Protein AF-A0A955VKT8-F1 (afdb_monomer_lite)

pLDDT: mean 94.18, std 4.91, range [62.75, 98.06]

Structure (mmCIF, N/CA/C/O backbone):
data_AF-A0A955VKT8-F1
#
_entry.id   AF-A0A955VKT8-F1
#
loop_
_atom_site.group_PDB
_atom_site.id
_atom_site.type_symbol
_atom_site.label_atom_id
_atom_site.label_alt_id
_atom_site.label_comp_id
_atom_site.label_asym_id
_atom_site.label_entity_id
_atom_site.label_seq_id
_atom_site.pdbx_PDB_ins_code
_atom_site.Cartn_x
_atom_site.Cartn_y
_atom_site.Cartn_z
_atom_site.occupancy
_atom_site.B_iso_or_equiv
_atom_site.auth_seq_id
_atom_site.auth_comp_id
_atom_site.auth_asym_id
_atom_site.auth_atom_id
_atom_site.pdbx_PDB_model_num
ATOM 1 N N . GLU A 1 1 ? -23.696 0.365 1.867 1.00 62.75 1 GLU A N 1
ATOM 2 C CA . GLU A 1 1 ? -22.887 0.212 3.092 1.00 62.75 1 GLU A CA 1
ATOM 3 C C . GLU A 1 1 ? -21.758 -0.771 2.818 1.00 62.75 1 GLU A C 1
ATOM 5 O O . GLU A 1 1 ? -21.999 -1.824 2.229 1.00 62.75 1 GLU A O 1
ATOM 10 N N . GLY A 1 2 ? -20.528 -0.393 3.152 1.00 91.00 2 GLY A N 1
ATOM 11 C CA . GLY A 1 2 ? -19.311 -1.157 2.890 1.00 91.00 2 GLY A CA 1
ATOM 12 C C . GLY A 1 2 ? -18.103 -0.470 3.526 1.00 91.00 2 GLY A C 1
ATOM 13 O O . GLY A 1 2 ? -18.234 0.619 4.077 1.00 91.00 2 GLY A O 1
ATOM 14 N N . CYS A 1 3 ? -16.939 -1.109 3.454 1.00 95.94 3 CYS A N 1
ATOM 15 C CA . CYS A 1 3 ? -15.676 -0.543 3.923 1.00 95.94 3 CYS A CA 1
ATOM 16 C C . CYS A 1 3 ? -14.717 -0.412 2.739 1.00 95.94 3 CYS A C 1
ATOM 18 O O . CYS A 1 3 ? -14.615 -1.347 1.935 1.00 95.94 3 CYS A O 1
ATOM 20 N N . HIS A 1 4 ? -14.009 0.709 2.656 1.00 97.69 4 HIS A N 1
ATOM 21 C CA . HIS A 1 4 ? -12.995 0.970 1.643 1.00 97.69 4 HIS A CA 1
ATOM 22 C C . HIS A 1 4 ? -11.628 1.129 2.305 1.00 97.69 4 HIS A C 1
ATOM 24 O O . HIS A 1 4 ? -11.491 1.911 3.242 1.00 97.69 4 HIS A O 1
ATOM 30 N N . ALA A 1 5 ? -10.623 0.399 1.823 1.00 97.56 5 ALA A N 1
ATOM 31 C CA . ALA A 1 5 ? -9.253 0.541 2.305 1.00 97.56 5 ALA A CA 1
ATOM 32 C C . ALA A 1 5 ? -8.456 1.478 1.390 1.00 97.56 5 ALA A C 1
ATOM 34 O O . ALA A 1 5 ? -8.378 1.248 0.182 1.00 97.56 5 ALA A O 1
ATOM 35 N N . GLU A 1 6 ? -7.821 2.497 1.959 1.00 97.31 6 GLU A N 1
ATOM 36 C CA . GLU A 1 6 ? -6.821 3.303 1.259 1.00 97.31 6 GLU A CA 1
ATOM 37 C C . GLU A 1 6 ? -5.418 2.883 1.703 1.00 97.31 6 GLU A C 1
ATOM 39 O O . GLU A 1 6 ? -5.120 2.893 2.895 1.00 97.31 6 GLU A O 1
ATOM 44 N N . VAL A 1 7 ? -4.547 2.543 0.749 1.00 96.50 7 VAL A N 1
ATOM 45 C CA . VAL A 1 7 ? -3.137 2.191 0.988 1.00 96.50 7 VAL A CA 1
ATOM 46 C C . VAL A 1 7 ? -2.241 3.174 0.239 1.00 96.50 7 VAL A C 1
ATOM 48 O O . VAL A 1 7 ? -2.426 3.401 -0.955 1.00 96.50 7 VAL A O 1
ATOM 51 N N . ASP A 1 8 ? -1.254 3.752 0.920 1.00 96.44 8 ASP A N 1
ATOM 52 C CA . ASP A 1 8 ? -0.304 4.714 0.361 1.00 96.44 8 ASP A CA 1
ATOM 53 C C . ASP A 1 8 ? 1.129 4.173 0.425 1.00 96.44 8 ASP A C 1
ATOM 55 O O . ASP A 1 8 ? 1.787 4.203 1.469 1.00 96.44 8 ASP A O 1
ATOM 59 N N . LEU A 1 9 ? 1.637 3.711 -0.719 1.00 94.69 9 LEU A N 1
ATOM 60 C CA . LEU A 1 9 ? 2.966 3.104 -0.820 1.00 94.69 9 LEU A CA 1
ATOM 61 C C . LEU A 1 9 ? 4.109 4.097 -0.569 1.00 94.69 9 LEU A C 1
ATOM 63 O O . LEU A 1 9 ? 5.212 3.669 -0.230 1.00 94.69 9 LEU A O 1
ATOM 67 N N . ARG A 1 10 ? 3.856 5.415 -0.626 1.00 94.38 10 ARG A N 1
ATOM 68 C CA . ARG A 1 10 ? 4.853 6.455 -0.288 1.00 94.38 10 ARG A CA 1
ATOM 69 C C . ARG A 1 10 ? 5.241 6.441 1.192 1.00 94.38 10 ARG A C 1
ATOM 71 O O . ARG A 1 10 ? 6.223 7.070 1.571 1.00 94.38 10 ARG A O 1
ATOM 78 N N . ARG A 1 11 ? 4.475 5.733 2.029 1.00 93.38 11 ARG A N 1
ATOM 79 C CA . ARG A 1 11 ? 4.750 5.526 3.460 1.00 93.38 11 ARG A CA 1
ATOM 80 C C . ARG A 1 11 ? 5.681 4.341 3.726 1.00 93.38 11 ARG A C 1
ATOM 82 O O . ARG A 1 11 ? 5.945 4.020 4.879 1.00 93.38 11 ARG A O 1
ATOM 89 N N . THR A 1 12 ? 6.151 3.680 2.672 1.00 88.81 12 THR A N 1
ATOM 90 C CA . THR A 1 12 ? 6.972 2.470 2.744 1.00 88.81 12 THR A CA 1
ATOM 91 C C . THR A 1 12 ? 8.261 2.667 1.959 1.00 88.81 12 THR A C 1
ATOM 93 O O . THR A 1 12 ? 8.342 3.521 1.075 1.00 88.81 12 THR A O 1
ATOM 96 N N . THR A 1 13 ? 9.269 1.849 2.251 1.00 87.00 13 THR A N 1
ATOM 97 C CA . THR A 1 13 ? 10.486 1.799 1.441 1.00 87.00 13 THR A CA 1
ATOM 98 C C . THR A 1 13 ? 10.328 0.726 0.375 1.00 87.00 13 THR A C 1
ATOM 100 O O . THR A 1 13 ? 10.384 -0.464 0.679 1.00 87.00 13 THR A O 1
ATOM 103 N N . ALA A 1 14 ? 10.155 1.144 -0.877 1.00 85.44 14 ALA A N 1
ATOM 104 C CA . ALA A 1 14 ? 10.052 0.244 -2.018 1.00 85.44 14 ALA A CA 1
ATOM 105 C C . ALA A 1 14 ? 11.362 -0.539 -2.249 1.00 85.44 14 ALA A C 1
ATOM 107 O O . ALA A 1 14 ? 12.412 0.070 -2.480 1.00 85.44 14 ALA A O 1
ATOM 108 N N . PRO A 1 15 ? 11.335 -1.884 -2.253 1.00 91.75 15 PRO A N 1
ATOM 109 C CA . PRO A 1 15 ? 12.496 -2.668 -2.656 1.00 91.75 15 PRO A CA 1
ATOM 110 C C . PRO A 1 15 ? 12.895 -2.400 -4.116 1.00 91.75 15 PRO A C 1
ATOM 112 O O . PRO A 1 15 ? 12.050 -2.399 -5.012 1.00 91.75 15 PRO A O 1
ATOM 115 N N . ALA A 1 16 ? 14.200 -2.266 -4.385 1.00 93.81 16 ALA A N 1
ATOM 116 C CA . ALA A 1 16 ? 14.733 -1.896 -5.707 1.00 93.81 16 ALA A CA 1
ATOM 117 C C . ALA A 1 16 ? 14.349 -2.855 -6.856 1.00 93.81 16 ALA A C 1
ATOM 119 O O . ALA A 1 16 ? 14.420 -2.492 -8.033 1.00 93.81 16 ALA A O 1
ATOM 120 N N . VAL A 1 17 ? 13.928 -4.084 -6.536 1.00 95.69 17 VAL A N 1
ATOM 121 C CA . VAL A 1 17 ? 13.438 -5.055 -7.524 1.00 95.69 17 VAL A CA 1
ATOM 122 C C . VAL A 1 17 ? 12.175 -4.568 -8.244 1.00 95.69 17 VAL A C 1
ATOM 124 O O . VAL A 1 17 ? 12.019 -4.850 -9.429 1.00 95.69 17 VAL A O 1
ATOM 127 N N . PHE A 1 18 ? 11.307 -3.785 -7.595 1.00 95.31 18 PHE A N 1
ATOM 128 C CA . PHE A 1 18 ? 10.087 -3.276 -8.235 1.00 95.31 18 PHE A CA 1
ATOM 129 C C . PHE A 1 18 ? 10.398 -2.207 -9.283 1.00 95.31 18 PHE A C 1
ATOM 131 O O . PHE A 1 18 ? 9.876 -2.276 -10.393 1.00 95.31 18 PHE A O 1
ATOM 138 N N . SER A 1 19 ? 11.359 -1.323 -9.006 1.00 95.19 19 SER A N 1
ATOM 139 C CA . SER A 1 19 ? 11.927 -0.417 -10.010 1.00 95.19 19 SER A CA 1
ATOM 140 C C . SER A 1 19 ? 12.568 -1.146 -11.187 1.00 95.19 19 SER A C 1
ATOM 142 O O . SER A 1 19 ? 12.483 -0.727 -12.344 1.00 95.19 19 SER A O 1
ATOM 144 N N . TRP A 1 20 ? 13.233 -2.274 -10.929 1.00 96.12 20 TRP A N 1
ATOM 145 C CA . TRP A 1 20 ? 13.750 -3.118 -12.004 1.00 96.12 20 TRP A CA 1
ATOM 146 C C . TRP A 1 20 ? 12.613 -3.706 -12.854 1.00 96.12 20 TRP A C 1
ATOM 148 O O . TRP A 1 20 ? 12.670 -3.588 -14.077 1.00 96.12 20 TRP A O 1
ATOM 158 N N . LEU A 1 21 ? 11.555 -4.248 -12.241 1.00 96.25 21 LEU A N 1
ATOM 159 C CA . LEU A 1 21 ? 10.386 -4.786 -12.953 1.00 96.25 21 LEU A CA 1
ATOM 160 C C . LEU A 1 21 ? 9.687 -3.719 -13.809 1.00 96.25 21 LEU A C 1
ATOM 162 O O . LEU A 1 21 ? 9.374 -3.973 -14.973 1.00 96.25 21 LEU A O 1
ATOM 166 N N . ARG A 1 22 ? 9.509 -2.506 -13.273 1.00 95.81 22 ARG A N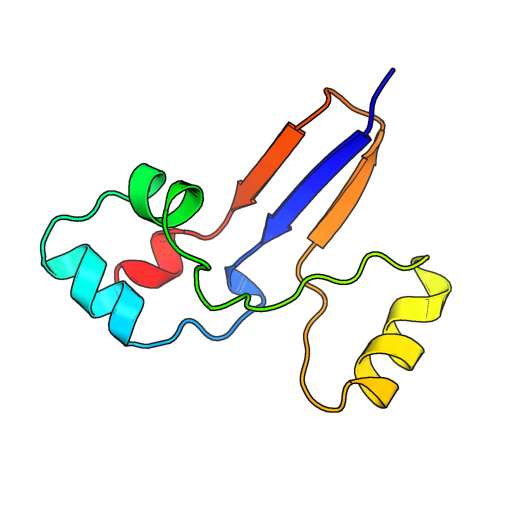 1
ATOM 167 C CA . ARG A 1 22 ? 8.947 -1.360 -14.007 1.00 95.81 22 ARG A CA 1
ATOM 168 C C . ARG A 1 22 ? 9.747 -1.026 -15.258 1.00 95.81 22 ARG A C 1
ATOM 170 O O . ARG A 1 22 ? 9.175 -0.917 -16.342 1.00 95.81 22 ARG A O 1
ATOM 177 N N . ARG A 1 23 ? 11.077 -0.963 -15.145 1.00 96.06 23 ARG A N 1
ATOM 178 C CA . ARG A 1 23 ? 11.973 -0.732 -16.292 1.00 96.06 23 ARG A CA 1
ATOM 179 C C . ARG A 1 23 ? 11.916 -1.838 -17.352 1.00 96.06 23 ARG A C 1
ATOM 181 O O . ARG A 1 23 ? 12.258 -1.575 -18.499 1.00 96.06 23 ARG A O 1
ATOM 188 N N . HIS A 1 24 ? 11.457 -3.039 -16.996 1.00 96.56 24 HIS A N 1
ATOM 189 C CA . HIS A 1 24 ? 11.274 -4.166 -17.921 1.00 96.56 24 HIS A CA 1
ATOM 190 C C . HIS A 1 24 ? 9.842 -4.279 -18.469 1.00 96.56 24 HIS A C 1
ATOM 192 O O . HIS A 1 24 ? 9.493 -5.283 -19.085 1.00 96.56 24 HIS A O 1
ATOM 198 N N . GLY A 1 25 ? 9.024 -3.235 -18.300 1.00 96.00 25 GLY A N 1
ATOM 199 C CA . GLY A 1 25 ? 7.739 -3.094 -18.984 1.00 96.00 25 GLY A CA 1
ATOM 200 C C . GLY A 1 25 ? 6.522 -3.556 -18.187 1.00 96.00 25 GLY A C 1
ATOM 201 O O . GLY A 1 25 ? 5.423 -3.579 -18.738 1.00 96.00 25 GLY A O 1
ATOM 202 N N . VAL A 1 26 ? 6.670 -3.893 -16.903 1.00 96.94 26 VAL A N 1
ATOM 203 C CA . VAL A 1 26 ? 5.504 -4.199 -16.063 1.00 96.94 26 VAL A CA 1
ATOM 204 C C . VAL A 1 26 ? 4.742 -2.908 -15.754 1.00 96.94 26 VAL A C 1
ATOM 206 O O . VAL A 1 26 ? 5.356 -1.935 -15.326 1.00 96.94 26 VAL A O 1
ATOM 209 N N . SER A 1 27 ? 3.421 -2.869 -15.969 1.00 96.25 27 SER A N 1
ATOM 210 C CA . SER A 1 27 ? 2.578 -1.684 -15.725 1.00 96.25 27 SER A CA 1
ATOM 211 C C . SER A 1 27 ? 2.341 -1.426 -14.223 1.00 96.25 27 SER A C 1
ATOM 213 O O . SER A 1 27 ? 2.545 -2.318 -13.403 1.00 96.25 27 SER A O 1
ATOM 215 N N . LEU A 1 28 ? 1.906 -0.215 -13.840 1.00 94.25 28 LEU A N 1
ATOM 216 C CA . LEU A 1 28 ? 1.554 0.088 -12.440 1.00 94.25 28 LEU A CA 1
ATOM 217 C C . LEU A 1 28 ? 0.334 -0.729 -11.988 1.00 94.25 28 LEU A C 1
ATOM 219 O O . LEU A 1 28 ? 0.307 -1.233 -10.870 1.00 94.25 28 LEU A O 1
ATOM 223 N N . ASP A 1 29 ? -0.633 -0.919 -12.886 1.00 93.75 29 ASP A N 1
ATOM 224 C CA . ASP A 1 29 ? -1.792 -1.784 -12.656 1.00 93.75 29 ASP A CA 1
ATOM 225 C C . ASP A 1 29 ? -1.374 -3.228 -12.359 1.00 93.75 29 ASP A C 1
ATOM 227 O O . ASP A 1 29 ? -1.908 -3.857 -11.448 1.00 93.75 29 ASP A O 1
ATOM 231 N N . GLU A 1 30 ? -0.410 -3.753 -13.118 1.00 95.38 30 GLU A N 1
ATOM 232 C CA . GLU A 1 30 ? 0.105 -5.108 -12.924 1.00 95.38 30 GLU A CA 1
ATOM 233 C C . GLU A 1 30 ? 0.944 -5.208 -11.643 1.00 95.38 30 GLU A C 1
ATOM 235 O O . GLU A 1 30 ? 0.841 -6.200 -10.924 1.00 95.38 30 GLU A O 1
ATOM 240 N N . MET A 1 31 ? 1.712 -4.164 -11.298 1.00 95.00 31 MET A N 1
ATOM 241 C CA . MET A 1 31 ? 2.384 -4.072 -9.994 1.00 95.00 31 MET A CA 1
ATOM 242 C C . MET A 1 31 ? 1.391 -4.256 -8.850 1.00 95.00 31 MET A C 1
ATOM 244 O O . MET A 1 31 ? 1.580 -5.152 -8.033 1.00 95.00 31 MET A O 1
ATOM 248 N N . ALA A 1 32 ? 0.311 -3.475 -8.840 1.00 92.44 32 ALA A N 1
ATOM 249 C CA . ALA A 1 32 ? -0.671 -3.494 -7.760 1.00 92.44 32 ALA A CA 1
AT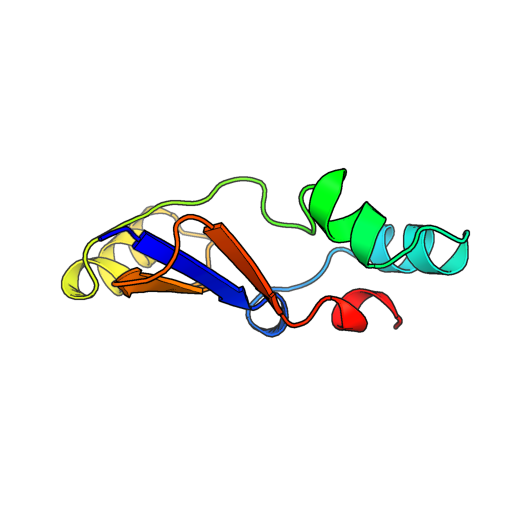OM 250 C C . ALA A 1 32 ? -1.478 -4.802 -7.667 1.00 92.44 32 ALA A C 1
ATOM 252 O O . ALA A 1 32 ? -1.944 -5.152 -6.586 1.00 92.44 32 ALA A O 1
ATOM 253 N N . ARG A 1 33 ? -1.689 -5.508 -8.788 1.00 93.19 33 ARG A N 1
ATOM 254 C CA . ARG A 1 33 ? -2.525 -6.724 -8.826 1.00 93.19 33 ARG A CA 1
ATOM 255 C C . ARG A 1 33 ? -1.748 -8.022 -8.626 1.00 93.19 33 ARG A C 1
ATOM 257 O O . ARG A 1 33 ? -2.328 -8.983 -8.125 1.00 93.19 33 ARG A O 1
ATOM 264 N N . THR A 1 34 ? -0.477 -8.063 -9.022 1.00 94.00 34 THR A N 1
ATOM 265 C CA . THR A 1 34 ? 0.296 -9.315 -9.104 1.00 94.00 34 THR A CA 1
ATOM 266 C C . THR A 1 34 ? 1.419 -9.387 -8.076 1.00 94.00 34 THR A C 1
ATOM 268 O O . THR A 1 34 ? 1.817 -10.479 -7.667 1.00 94.00 34 THR A O 1
ATOM 271 N N . PHE A 1 35 ? 1.929 -8.242 -7.624 1.00 94.75 35 PHE A N 1
ATOM 272 C CA . PHE A 1 35 ? 3.073 -8.185 -6.725 1.00 94.75 35 PHE A CA 1
ATOM 273 C C . PHE A 1 35 ? 2.675 -7.640 -5.359 1.00 94.75 35 PHE A C 1
ATOM 275 O O . PHE A 1 35 ? 1.745 -6.856 -5.217 1.00 94.75 35 PHE A O 1
ATOM 282 N N . ASN A 1 36 ? 3.427 -8.029 -4.331 1.00 93.31 36 ASN A N 1
ATOM 283 C CA . ASN A 1 36 ? 3.205 -7.524 -2.978 1.00 93.31 36 ASN A CA 1
ATOM 284 C C . ASN A 1 36 ? 3.632 -6.054 -2.798 1.00 93.31 36 ASN A C 1
ATOM 286 O O . ASN A 1 36 ? 3.338 -5.461 -1.766 1.00 93.31 36 ASN A O 1
ATOM 290 N N . CYS A 1 37 ? 4.350 -5.471 -3.767 1.00 92.69 37 CYS A N 1
ATOM 291 C CA . CYS A 1 37 ? 4.812 -4.082 -3.727 1.00 92.69 37 CYS A CA 1
ATOM 292 C C . CYS A 1 37 ? 5.644 -3.722 -2.476 1.00 92.69 37 CYS A C 1
ATOM 294 O O . CYS A 1 37 ? 5.693 -2.563 -2.077 1.00 92.69 37 CYS A O 1
ATOM 296 N N . GLY A 1 38 ? 6.308 -4.707 -1.858 1.00 89.56 38 GLY A N 1
ATOM 297 C CA . GLY A 1 38 ? 7.082 -4.544 -0.622 1.00 89.56 38 GLY A CA 1
ATOM 298 C C . GLY A 1 38 ? 6.283 -4.777 0.666 1.00 89.56 38 GLY A C 1
ATOM 299 O O . GLY A 1 38 ? 6.874 -4.817 1.741 1.00 89.56 38 GLY A O 1
ATOM 300 N N . LEU A 1 39 ? 4.969 -4.996 0.573 1.00 91.62 39 LEU A N 1
ATOM 301 C CA . LEU A 1 39 ? 4.077 -5.256 1.703 1.00 91.62 39 LEU A CA 1
ATOM 302 C C . LEU A 1 39 ? 3.780 -6.755 1.820 1.00 91.62 39 LEU A C 1
ATOM 304 O O . LEU A 1 39 ? 2.850 -7.274 1.210 1.00 91.62 39 LEU A O 1
ATOM 308 N N . GLY A 1 40 ? 4.593 -7.474 2.598 1.00 90.56 40 GLY A N 1
ATOM 309 C CA . GLY A 1 40 ? 4.434 -8.923 2.796 1.00 90.56 40 GLY A CA 1
ATOM 310 C C . GLY A 1 40 ? 3.324 -9.323 3.777 1.00 90.56 40 GLY A C 1
ATOM 311 O O . GLY A 1 40 ? 2.842 -10.452 3.725 1.00 90.56 40 GLY A O 1
ATOM 312 N N . LEU A 1 41 ? 2.921 -8.407 4.660 1.00 92.81 41 LEU A N 1
ATOM 313 C CA . LEU A 1 41 ? 1.891 -8.597 5.679 1.00 92.81 41 LEU A CA 1
ATOM 314 C C . LEU A 1 41 ? 1.161 -7.270 5.909 1.00 92.81 41 LEU A C 1
ATOM 316 O O . LEU A 1 41 ? 1.797 -6.220 5.957 1.00 92.81 41 LEU A O 1
ATOM 320 N N . ILE A 1 42 ? -0.159 -7.330 6.089 1.00 94.50 42 ILE A N 1
ATOM 321 C CA . ILE A 1 42 ? -0.987 -6.195 6.504 1.00 94.50 42 ILE A CA 1
ATOM 322 C C . ILE A 1 42 ? -1.749 -6.587 7.764 1.00 94.50 42 ILE A C 1
ATOM 324 O O . ILE A 1 42 ? -2.376 -7.645 7.814 1.00 94.50 42 ILE A O 1
ATOM 328 N N . LEU A 1 43 ? -1.706 -5.711 8.763 1.00 96.12 43 LEU A N 1
ATOM 329 C CA . LEU A 1 43 ? -2.488 -5.809 9.988 1.00 96.12 43 LEU A CA 1
ATOM 330 C C . LEU A 1 43 ? -3.504 -4.670 10.016 1.00 96.12 43 LEU A C 1
ATOM 332 O O . LEU A 1 43 ? -3.174 -3.529 9.702 1.00 96.12 43 LEU A O 1
ATOM 336 N N . VAL A 1 44 ? -4.739 -4.996 10.390 1.00 97.12 44 VAL A N 1
ATOM 337 C CA . VAL A 1 44 ? -5.817 -4.024 10.590 1.00 97.12 44 VAL A CA 1
ATOM 338 C C . VAL A 1 44 ? -6.088 -3.957 12.083 1.00 97.12 44 VAL A C 1
ATOM 340 O O . VAL A 1 44 ? -6.460 -4.961 12.690 1.00 97.12 44 VAL A O 1
ATOM 343 N N . VAL A 1 45 ? -5.880 -2.782 12.663 1.00 97.38 45 VAL A N 1
ATOM 344 C CA . VAL A 1 45 ? -6.051 -2.517 14.094 1.00 97.38 45 VAL A CA 1
ATOM 345 C C . VAL A 1 45 ? -6.920 -1.280 14.288 1.00 97.38 45 VAL A C 1
ATOM 347 O O . VAL A 1 45 ? -7.096 -0.494 13.355 1.00 97.38 45 VAL A O 1
ATOM 350 N N . ALA A 1 46 ? -7.475 -1.108 15.489 1.00 97.88 46 ALA A N 1
ATOM 351 C CA . ALA A 1 46 ? -8.118 0.152 15.836 1.00 97.88 46 ALA A CA 1
ATOM 352 C C . ALA A 1 46 ? -7.076 1.291 15.819 1.00 97.88 46 ALA A C 1
ATOM 354 O O . ALA A 1 46 ? -5.914 1.037 16.159 1.00 97.88 46 ALA A O 1
ATOM 355 N N . PRO A 1 47 ? -7.453 2.533 15.457 1.00 97.44 47 PRO A N 1
ATOM 356 C CA . PRO A 1 47 ? -6.512 3.651 15.376 1.00 97.44 47 PRO A CA 1
ATOM 357 C C . PRO A 1 47 ? -5.678 3.837 16.649 1.00 97.44 47 PRO A C 1
ATOM 359 O O . PRO A 1 47 ? -4.477 4.093 16.568 1.00 97.44 47 PRO A O 1
ATOM 362 N N . GLU A 1 48 ? -6.286 3.620 17.815 1.00 98.00 48 GLU A N 1
ATOM 363 C 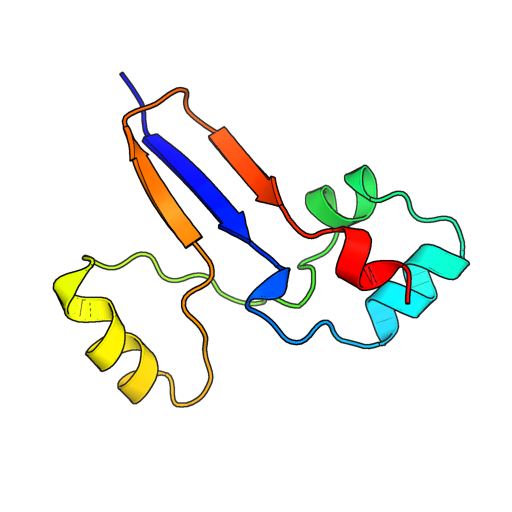CA . GLU A 1 48 ? -5.666 3.784 19.133 1.00 98.00 48 GLU A CA 1
ATOM 364 C C . GLU A 1 48 ? -4.608 2.713 19.449 1.00 98.00 48 GLU A C 1
ATOM 366 O O . GLU A 1 48 ? -3.818 2.891 20.370 1.00 98.00 48 GLU A O 1
ATOM 371 N N . GLN A 1 49 ? -4.575 1.611 18.693 1.00 98.06 49 GLN A N 1
ATOM 372 C CA . GLN A 1 49 ? -3.629 0.501 18.866 1.00 98.06 49 GLN A CA 1
ATOM 373 C C . GLN A 1 49 ? -2.465 0.550 17.866 1.00 98.06 49 GLN A C 1
ATOM 375 O O . GLN A 1 49 ? -1.627 -0.350 17.856 1.00 98.06 49 GLN A O 1
ATOM 380 N N . THR A 1 50 ? -2.418 1.566 16.999 1.00 97.19 50 THR A N 1
ATOM 381 C CA . THR A 1 50 ? -1.420 1.657 15.921 1.00 97.19 50 THR A CA 1
ATOM 382 C C . THR A 1 50 ? 0.006 1.649 16.466 1.00 97.19 50 THR A C 1
ATOM 384 O O . THR A 1 50 ? 0.826 0.858 16.004 1.00 97.19 50 THR A O 1
ATOM 387 N N . ASP A 1 51 ? 0.293 2.489 17.462 1.00 96.56 51 ASP A N 1
ATOM 388 C CA . ASP A 1 51 ? 1.644 2.630 18.013 1.00 96.56 51 ASP A CA 1
ATOM 389 C C . ASP A 1 51 ? 2.092 1.349 18.733 1.00 96.56 51 ASP A C 1
ATOM 391 O O . ASP A 1 51 ? 3.177 0.843 18.462 1.00 96.56 51 ASP A O 1
ATOM 395 N N . GLU A 1 52 ? 1.221 0.752 19.557 1.00 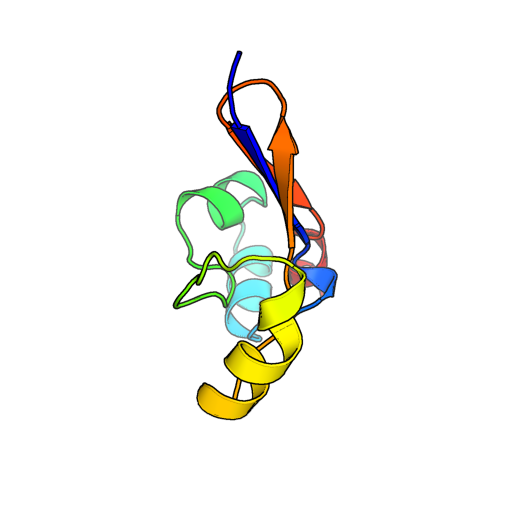97.50 52 GLU A N 1
ATOM 396 C CA . GLU A 1 52 ? 1.489 -0.530 20.228 1.00 97.50 52 GLU A CA 1
ATOM 397 C C . GLU A 1 52 ? 1.759 -1.654 19.213 1.00 97.50 52 GLU A C 1
ATOM 399 O O . GLU A 1 52 ? 2.695 -2.438 19.369 1.00 97.50 52 GLU A O 1
ATOM 404 N N . ALA A 1 53 ? 0.972 -1.726 18.135 1.00 97.31 53 ALA A N 1
ATOM 405 C CA . ALA A 1 53 ? 1.166 -2.727 17.092 1.00 97.31 53 ALA A CA 1
ATOM 406 C C . ALA A 1 53 ? 2.507 -2.547 16.361 1.00 97.31 53 ALA A C 1
ATOM 408 O O . ALA A 1 53 ? 3.191 -3.536 16.090 1.00 97.31 53 ALA A O 1
ATOM 409 N N . LEU A 1 54 ? 2.899 -1.305 16.057 1.00 95.94 54 LEU A N 1
ATOM 410 C CA . LEU A 1 54 ? 4.191 -1.004 15.435 1.00 95.94 54 LEU A CA 1
ATOM 411 C C . LEU A 1 54 ? 5.360 -1.367 16.357 1.00 95.94 54 LEU A C 1
ATOM 413 O O . LEU A 1 54 ? 6.333 -1.963 15.894 1.00 95.94 54 LEU A O 1
ATOM 417 N N . GLU A 1 55 ? 5.246 -1.075 17.654 1.00 96.75 55 GLU A N 1
ATOM 418 C CA . GLU A 1 55 ? 6.246 -1.461 18.653 1.00 96.75 55 GLU A CA 1
ATOM 419 C C . GLU A 1 55 ? 6.401 -2.985 18.754 1.00 96.75 55 GLU A C 1
ATOM 421 O O . GLU A 1 55 ? 7.524 -3.490 18.753 1.00 96.75 55 GLU A O 1
ATOM 426 N N . LEU A 1 56 ? 5.292 -3.733 18.785 1.00 96.44 56 LEU A N 1
ATOM 427 C CA . LEU A 1 56 ? 5.311 -5.199 18.868 1.00 96.44 56 LEU A CA 1
ATOM 428 C C . LEU A 1 56 ? 5.879 -5.868 17.612 1.00 96.44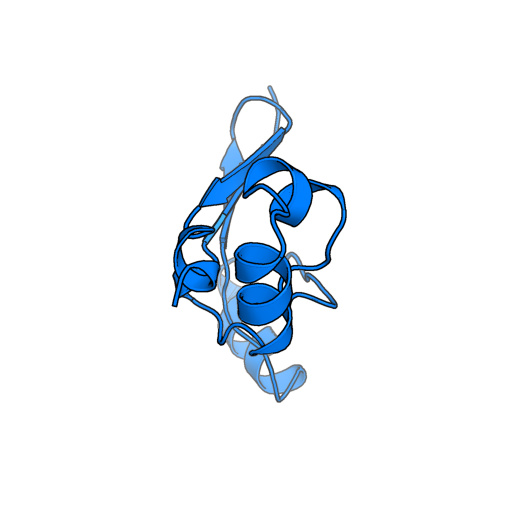 56 LEU A C 1
ATOM 430 O O . LEU A 1 56 ? 6.529 -6.910 17.712 1.00 96.44 56 LEU A O 1
ATOM 434 N N . LEU A 1 57 ? 5.628 -5.294 16.434 1.00 93.88 57 LEU A N 1
ATOM 435 C CA . LEU A 1 57 ? 6.168 -5.802 15.171 1.00 93.88 57 LEU A CA 1
ATOM 436 C C . LEU A 1 57 ? 7.677 -5.581 15.055 1.00 93.88 57 LEU A C 1
ATOM 438 O O . LEU A 1 57 ? 8.350 -6.358 14.380 1.00 93.88 57 LEU A O 1
ATOM 442 N N . GLY A 1 58 ? 8.204 -4.522 15.675 1.00 93.12 58 GLY A N 1
ATOM 443 C CA . GLY A 1 58 ? 9.607 -4.105 15.584 1.00 93.12 58 GLY A CA 1
ATOM 444 C C . GLY A 1 58 ? 9.993 -3.506 14.225 1.00 93.12 58 GLY A C 1
ATOM 445 O O . GLY A 1 58 ? 10.758 -2.546 14.175 1.00 93.12 58 GLY A O 1
ATOM 446 N N . GLU A 1 59 ? 9.432 -4.022 13.130 1.00 87.81 59 GLU A N 1
ATOM 447 C CA . GLU A 1 59 ? 9.575 -3.499 11.771 1.00 87.81 59 GLU A CA 1
ATOM 448 C C . GLU A 1 59 ? 8.194 -3.397 11.104 1.00 87.81 59 GLU A C 1
ATOM 450 O O . GLU A 1 59 ? 7.516 -4.396 10.862 1.00 87.81 59 GLU A O 1
ATOM 455 N N . GLY A 1 60 ? 7.761 -2.173 10.800 1.00 90.62 60 GLY A N 1
ATOM 456 C CA . GLY A 1 60 ? 6.467 -1.908 10.179 1.00 90.62 60 GLY A CA 1
ATOM 457 C C . GLY A 1 60 ? 6.215 -0.417 9.983 1.00 90.62 60 GLY A C 1
ATOM 458 O O . GLY A 1 60 ? 6.952 0.427 10.492 1.00 90.62 60 GLY A O 1
ATOM 459 N N . ALA A 1 61 ? 5.168 -0.086 9.233 1.00 94.00 61 ALA A N 1
ATOM 460 C CA . ALA A 1 61 ? 4.723 1.288 9.039 1.00 94.00 61 ALA A CA 1
ATOM 461 C C . ALA A 1 61 ? 3.195 1.343 8.963 1.00 94.00 61 ALA A C 1
ATOM 463 O O . ALA A 1 61 ? 2.558 0.419 8.455 1.00 94.00 61 ALA A O 1
ATOM 464 N N . LEU A 1 62 ? 2.606 2.450 9.419 1.00 96.38 62 LEU A N 1
ATOM 465 C CA . LEU A 1 62 ? 1.214 2.761 9.111 1.00 96.38 62 LEU A CA 1
ATOM 466 C C . LEU A 1 62 ? 1.113 3.123 7.625 1.00 96.38 62 LEU A C 1
ATOM 468 O O . LEU A 1 62 ? 1.606 4.171 7.203 1.00 96.38 62 LEU A O 1
ATOM 472 N N . VAL A 1 63 ? 0.462 2.266 6.840 1.00 96.00 63 VAL A N 1
ATOM 473 C CA . VAL A 1 63 ? 0.385 2.406 5.374 1.00 96.00 63 VAL A CA 1
ATOM 474 C C . VAL A 1 63 ? -0.957 2.916 4.864 1.00 96.00 63 VAL A C 1
ATOM 476 O O . VAL A 1 63 ? -1.079 3.190 3.674 1.00 96.00 63 VAL A O 1
ATOM 479 N N . GLY A 1 64 ? -1.968 3.047 5.720 1.00 96.88 64 GLY A N 1
ATOM 480 C CA . GLY A 1 64 ? -3.324 3.308 5.255 1.00 96.88 64 GLY A CA 1
ATOM 481 C C . GLY A 1 64 ? -4.375 3.368 6.353 1.00 96.88 64 GLY A C 1
ATOM 482 O O . GLY A 1 64 ? -4.049 3.298 7.535 1.00 96.88 64 GLY A O 1
ATOM 483 N N . ALA A 1 65 ? -5.632 3.480 5.931 1.00 97.75 65 ALA A N 1
ATOM 484 C CA . ALA A 1 65 ? -6.811 3.472 6.791 1.00 97.75 65 ALA A CA 1
ATOM 485 C C . ALA A 1 65 ? -7.981 2.763 6.089 1.00 97.75 65 ALA A C 1
ATOM 487 O O . ALA A 1 65 ? -7.959 2.556 4.872 1.00 97.75 65 ALA A O 1
ATOM 488 N N . ILE A 1 66 ? -8.989 2.371 6.869 1.00 97.88 66 ILE A N 1
ATOM 489 C CA . ILE A 1 66 ? -10.239 1.798 6.367 1.00 97.88 66 ILE A CA 1
ATOM 490 C C . ILE A 1 66 ? -11.382 2.676 6.856 1.00 97.88 66 ILE A C 1
ATOM 492 O O . ILE A 1 66 ? -11.563 2.823 8.062 1.00 97.88 66 ILE A O 1
ATOM 496 N N . ASP A 1 67 ? -12.167 3.189 5.917 1.00 96.94 67 ASP A N 1
ATOM 497 C CA . ASP A 1 67 ? -13.321 4.044 6.184 1.00 96.94 67 ASP A CA 1
ATOM 498 C C . ASP A 1 67 ? -14.597 3.452 5.572 1.00 96.94 67 ASP A C 1
ATOM 500 O O . ASP A 1 67 ? -14.573 2.481 4.805 1.00 96.94 67 ASP A O 1
ATOM 504 N N . GLU A 1 68 ? -15.742 4.031 5.922 1.00 97.56 68 GLU A N 1
ATOM 505 C CA . GLU A 1 68 ? -17.027 3.666 5.333 1.00 97.56 68 GLU A CA 1
ATOM 506 C C . GLU A 1 68 ? -17.082 4.091 3.852 1.00 97.56 68 GLU A C 1
ATOM 508 O O . GLU A 1 68 ? -16.734 5.217 3.497 1.00 97.56 68 GLU A O 1
ATOM 513 N N . GLY A 1 69 ? -17.505 3.193 2.957 1.00 96.38 69 GLY A N 1
ATOM 514 C CA . GLY A 1 69 ? -17.482 3.463 1.517 1.00 96.38 69 GLY A CA 1
ATOM 515 C C . GLY A 1 69 ? -17.855 2.276 0.631 1.00 96.38 69 GLY A C 1
ATOM 516 O O . GLY A 1 69 ? -18.363 1.249 1.089 1.00 96.38 69 GLY A O 1
ATOM 517 N N . GLU A 1 70 ? -17.621 2.412 -0.675 1.00 96.81 70 GLU A N 1
ATOM 518 C CA . GLU A 1 70 ? -17.758 1.292 -1.610 1.00 96.81 70 GLU A CA 1
ATOM 519 C C . GLU A 1 70 ? -16.734 0.204 -1.273 1.00 96.81 70 GLU A C 1
ATOM 521 O O . GLU A 1 70 ? -15.551 0.490 -1.086 1.00 96.81 70 GLU A O 1
ATOM 526 N N . ARG A 1 71 ? -17.180 -1.058 -1.218 1.00 97.19 71 ARG A N 1
ATOM 527 C CA . ARG A 1 71 ? -16.302 -2.195 -0.924 1.00 97.19 71 ARG A CA 1
ATOM 528 C C . ARG A 1 71 ? -15.160 -2.250 -1.938 1.00 97.19 71 ARG A C 1
ATOM 530 O O . ARG A 1 71 ? -15.390 -2.566 -3.100 1.00 97.19 71 ARG A O 1
ATOM 537 N N . GLY A 1 72 ? -13.934 -2.028 -1.478 1.00 95.31 72 GLY A N 1
ATOM 538 C CA . GLY A 1 72 ? -12.771 -2.049 -2.354 1.00 95.31 72 GLY A CA 1
ATOM 539 C C . GLY A 1 72 ? -11.484 -1.618 -1.669 1.00 95.31 72 GLY A C 1
ATOM 540 O O . GLY A 1 72 ? -11.451 -1.359 -0.465 1.00 95.31 72 GLY A O 1
ATOM 541 N N . VAL A 1 73 ? -10.424 -1.567 -2.471 1.00 95.38 73 VAL A N 1
ATOM 542 C CA . VAL A 1 73 ? -9.098 -1.102 -2.066 1.00 95.38 73 VAL A CA 1
ATOM 543 C C . VAL A 1 73 ? -8.601 -0.115 -3.114 1.00 95.38 73 VAL A C 1
ATOM 545 O O . VAL A 1 73 ? -8.612 -0.430 -4.305 1.00 95.38 73 VAL A O 1
ATOM 548 N N . SER A 1 74 ? -8.135 1.047 -2.669 1.00 95.56 74 SER A N 1
ATOM 549 C CA . SER A 1 74 ? -7.418 2.015 -3.495 1.00 95.56 74 SER A CA 1
ATOM 550 C C . SER A 1 74 ? -5.955 2.058 -3.079 1.00 95.56 74 SER A C 1
ATOM 552 O O . SER A 1 74 ? -5.640 2.339 -1.923 1.00 95.56 74 SER A O 1
ATOM 554 N N . VAL A 1 75 ? -5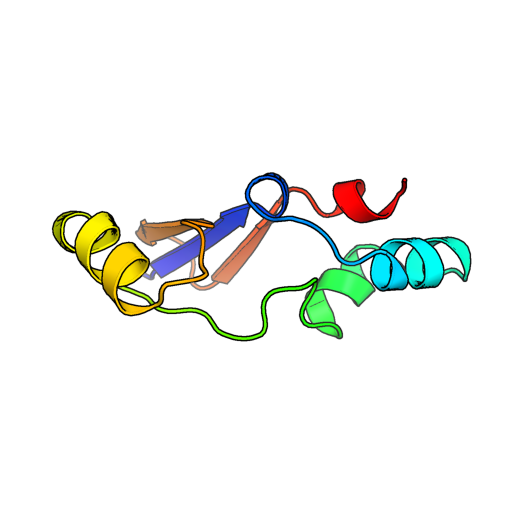.056 1.812 -4.031 1.00 95.12 75 VAL A N 1
ATOM 555 C CA . VAL A 1 75 ? -3.607 1.901 -3.819 1.00 95.12 75 VAL A CA 1
ATOM 556 C C . VAL A 1 75 ? -3.090 3.179 -4.472 1.00 95.12 75 VAL A C 1
ATOM 558 O O . VAL A 1 75 ? -3.281 3.397 -5.667 1.00 95.12 75 VAL A O 1
ATOM 561 N N . ARG A 1 76 ? -2.441 4.036 -3.684 1.00 95.38 76 ARG A N 1
ATOM 562 C CA . ARG A 1 76 ? -1.785 5.276 -4.119 1.00 95.38 76 ARG A CA 1
ATOM 563 C C . ARG A 1 76 ? -0.270 5.123 -4.024 1.00 95.38 76 ARG A C 1
ATOM 565 O O . ARG A 1 76 ? 0.231 4.303 -3.256 1.00 95.38 76 ARG A O 1
ATOM 572 N N . GLY A 1 77 ? 0.461 5.947 -4.769 1.00 94.50 77 GLY A N 1
ATOM 573 C CA . GLY A 1 77 ? 1.914 5.981 -4.659 1.00 94.50 77 GLY A CA 1
ATOM 574 C C . GLY A 1 77 ? 2.635 4.906 -5.465 1.00 94.50 77 GLY A C 1
ATOM 575 O O . GLY A 1 77 ? 3.766 4.587 -5.136 1.00 94.50 77 GLY A O 1
ATOM 576 N N . LEU A 1 78 ? 2.011 4.305 -6.482 1.00 93.69 78 LEU A N 1
ATOM 577 C CA . LEU A 1 78 ? 2.660 3.279 -7.313 1.00 93.69 78 LEU A CA 1
ATOM 578 C C . LEU A 1 78 ? 3.840 3.850 -8.125 1.00 93.69 78 LEU A C 1
ATOM 580 O O . LEU A 1 78 ? 4.759 3.114 -8.481 1.00 93.69 78 LEU A O 1
ATOM 584 N N . GLU A 1 79 ? 3.854 5.162 -8.366 1.00 93.06 79 GLU A N 1
ATOM 585 C CA . GLU A 1 79 ? 4.938 5.890 -9.031 1.00 93.06 79 GLU A CA 1
ATOM 586 C C . GLU A 1 79 ? 6.276 5.832 -8.274 1.00 93.06 79 GLU A C 1
ATOM 588 O O . GLU A 1 79 ? 7.321 6.113 -8.857 1.00 93.06 79 GLU A O 1
ATOM 593 N N . VAL A 1 80 ? 6.285 5.401 -7.003 1.00 93.31 80 VAL A N 1
ATOM 594 C CA . VAL A 1 80 ? 7.530 5.138 -6.254 1.00 93.31 80 VAL A CA 1
ATOM 595 C C . VAL A 1 80 ? 8.404 4.069 -6.918 1.00 93.31 80 VAL A C 1
ATOM 597 O O . VAL A 1 80 ? 9.596 3.994 -6.631 1.00 93.31 80 VAL A O 1
ATOM 600 N N . PHE A 1 81 ? 7.835 3.257 -7.815 1.00 93.75 81 PHE A N 1
ATOM 601 C CA . PHE A 1 81 ? 8.562 2.246 -8.579 1.00 93.75 81 PHE A CA 1
ATOM 602 C C . PHE A 1 81 ? 9.122 2.762 -9.915 1.00 93.75 81 PHE A C 1
ATOM 604 O O . PHE A 1 81 ? 9.763 2.001 -10.630 1.00 93.75 81 PHE A O 1
ATOM 611 N N . ASP A 1 82 ? 8.892 4.022 -10.288 1.00 90.38 82 ASP A N 1
ATOM 612 C CA . ASP A 1 82 ? 9.410 4.573 -11.551 1.00 90.38 82 ASP A CA 1
ATOM 613 C C . ASP A 1 82 ? 10.856 5.103 -11.443 1.00 90.38 82 ASP A C 1
ATOM 615 O O . ASP A 1 82 ? 11.454 5.454 -12.463 1.00 90.38 82 ASP A O 1
ATOM 619 N N . GLY A 1 83 ? 11.416 5.150 -10.226 1.00 73.81 83 GLY A N 1
ATOM 620 C CA . GLY A 1 83 ? 12.805 5.546 -9.940 1.00 73.81 83 GLY A CA 1
ATOM 621 C C . GLY A 1 83 ? 13.853 4.488 -10.269 1.00 73.81 83 GLY A C 1
ATOM 622 O O . GLY A 1 83 ? 13.533 3.281 -10.198 1.00 73.81 83 GLY A O 1
#

Sequence (83 aa):
EGCHAEVDLRRTTAPAVFSWLRRHGVSLDEMARTFNCGLGLILVVAPEQTDEALELLGEGALVGAIDEGERGVSVRGLEVFDG

Foldseek 3Di:
DAKEKEFECVQDDFDLVLLVVVVVPQDLVNCVPPHCRRPPDDDDDDPVCVVVVCVVVVDDTDGIDMDDDDHYYDYHHSCSSND

Secondary structure (DSSP, 8-state):
--EEEEEEGGGS---HHHHHHHHTT--HHHHHHHS-TT--------GGGHHHHHHHHSS----EEEEESSSEEEEE-GGGG--

Radius of gyration: 14.02 Å; chains: 1; bounding box: 38×16×39 Å